Protein AF-A0A971Z7C1-F1 (afdb_monomer)

Radius of gyration: 23.34 Å; Cα contacts (8 Å, |Δi|>4): 192; chains: 1; bounding box: 47×26×72 Å

Sequence (162 aa):
MKDTKIVFVGIAVLVLFPLLSHGVRSVIKLRKDKKAKNIYYSLAVSLIACIAVIALIIGTYRFTISYQAPLVVEQYLRDEGFAYLEDKGIDYQKYSAFLSENIYENDDGTVTMYIQLQSGDENIYMVINMKKQGKGWQVIEHEIITGDYEEYPELKKRFYPI

Structure (mmCIF, N/CA/C/O backbone):
data_AF-A0A971Z7C1-F1
#
_entry.id   AF-A0A971Z7C1-F1
#
loop_
_atom_site.group_PDB
_atom_site.id
_atom_site.type_symbol
_atom_site.label_atom_id
_atom_site.label_alt_id
_atom_site.label_comp_id
_atom_site.label_asym_id
_atom_site.label_entity_id
_atom_site.label_seq_id
_atom_site.pdbx_PDB_ins_code
_atom_site.Cartn_x
_atom_site.Cartn_y
_atom_site.Cartn_z
_atom_site.occupancy
_atom_site.B_iso_or_equiv
_atom_site.auth_seq_id
_atom_site.auth_comp_id
_atom_site.auth_asym_id
_atom_site.auth_atom_id
_atom_site.pdbx_PDB_model_num
ATOM 1 N N . MET A 1 1 ? 1.630 6.032 1.051 1.00 79.75 1 MET A N 1
ATOM 2 C CA . MET A 1 1 ? 1.032 5.255 2.169 1.00 79.75 1 MET A CA 1
ATOM 3 C C . MET A 1 1 ? 1.040 6.044 3.465 1.00 79.75 1 MET A C 1
ATOM 5 O O . MET A 1 1 ? 0.167 5.804 4.301 1.00 79.75 1 MET A O 1
ATOM 9 N N . LYS A 1 2 ? 2.012 6.946 3.695 1.00 78.44 2 LYS A N 1
ATOM 10 C CA . LYS A 1 2 ? 1.979 7.847 4.865 1.00 78.44 2 LYS A CA 1
ATOM 11 C C . LYS A 1 2 ? 0.651 8.610 4.923 1.00 78.44 2 LYS A C 1
ATOM 13 O O . LYS A 1 2 ? -0.005 8.585 5.961 1.00 78.44 2 LYS A O 1
ATOM 18 N N . ASP A 1 3 ? 0.202 9.134 3.789 1.00 83.06 3 ASP A N 1
ATOM 19 C CA . ASP A 1 3 ? -1.058 9.875 3.673 1.00 83.06 3 ASP A CA 1
ATOM 20 C C . ASP A 1 3 ? -2.277 9.015 4.010 1.00 83.06 3 ASP A C 1
ATOM 22 O O . ASP A 1 3 ? -3.085 9.387 4.859 1.00 83.06 3 ASP A O 1
ATOM 26 N N . THR A 1 4 ? -2.370 7.804 3.450 1.00 83.94 4 THR A N 1
ATOM 27 C CA . THR A 1 4 ? -3.439 6.849 3.781 1.00 83.94 4 THR A CA 1
ATOM 28 C C . THR A 1 4 ? -3.476 6.549 5.280 1.00 83.94 4 THR A C 1
ATOM 30 O O . THR A 1 4 ? -4.547 6.547 5.885 1.00 83.94 4 THR A O 1
ATOM 33 N N . LYS A 1 5 ? -2.315 6.347 5.919 1.00 85.81 5 LYS A N 1
ATOM 34 C CA . LYS A 1 5 ? -2.239 6.131 7.373 1.00 85.81 5 LYS A CA 1
ATOM 35 C C . LYS A 1 5 ? -2.743 7.348 8.148 1.00 85.81 5 LYS A C 1
ATOM 37 O O . LYS A 1 5 ? -3.516 7.172 9.085 1.00 85.81 5 LYS A O 1
ATOM 42 N N . ILE A 1 6 ? -2.355 8.560 7.752 1.00 89.69 6 ILE A N 1
ATOM 43 C CA . ILE A 1 6 ? -2.802 9.809 8.391 1.00 89.69 6 ILE A CA 1
ATOM 44 C C . ILE A 1 6 ? -4.325 9.947 8.297 1.00 89.69 6 ILE A C 1
ATOM 46 O O . ILE A 1 6 ? -4.978 10.201 9.310 1.00 89.69 6 ILE A O 1
ATOM 50 N N . VAL A 1 7 ? -4.903 9.709 7.116 1.00 88.81 7 VAL A N 1
ATOM 51 C CA . VAL A 1 7 ? -6.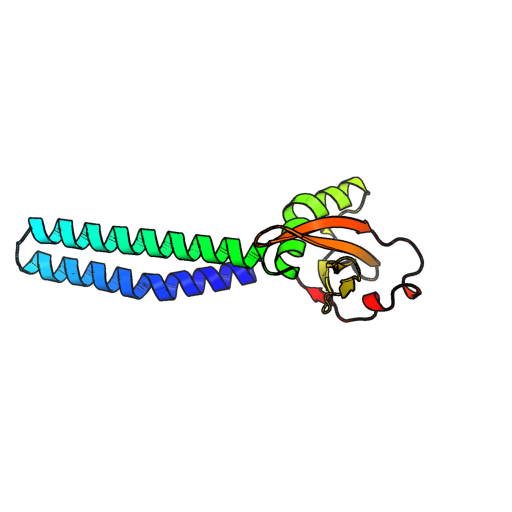356 9.775 6.900 1.00 88.81 7 VAL A CA 1
ATOM 52 C C . VAL A 1 7 ? -7.090 8.774 7.795 1.00 88.81 7 VAL A C 1
ATOM 54 O O . VAL A 1 7 ? -8.032 9.147 8.495 1.00 88.81 7 VAL A O 1
ATOM 57 N N . PHE A 1 8 ? -6.639 7.518 7.844 1.00 90.06 8 PHE A N 1
ATOM 58 C CA . PHE A 1 8 ? -7.279 6.494 8.676 1.00 90.06 8 PHE A CA 1
ATOM 59 C C . PHE A 1 8 ? -7.121 6.749 10.178 1.00 90.06 8 PHE A C 1
ATOM 61 O O . PHE A 1 8 ? -8.059 6.494 10.933 1.00 90.06 8 PHE A O 1
ATOM 68 N N . VAL A 1 9 ? -5.986 7.298 10.622 1.00 92.06 9 VAL A N 1
ATOM 69 C CA . VAL A 1 9 ? -5.812 7.750 12.012 1.00 92.06 9 VAL A CA 1
ATOM 70 C C . VAL A 1 9 ? -6.789 8.882 12.331 1.00 92.06 9 VAL A C 1
ATOM 72 O O . VAL A 1 9 ? -7.440 8.840 13.373 1.00 92.06 9 VAL A O 1
ATOM 75 N N . GLY A 1 10 ? -6.963 9.849 11.426 1.00 91.75 10 GLY A N 1
ATOM 76 C CA . GLY A 1 10 ? -7.945 10.926 11.578 1.00 91.75 10 GLY A CA 1
ATOM 77 C C . GLY A 1 10 ? -9.376 10.403 11.722 1.00 91.75 10 GLY A C 1
ATOM 78 O O . GLY A 1 10 ? -10.079 10.772 12.664 1.00 91.75 10 GLY A O 1
ATOM 79 N N . ILE A 1 11 ? -9.787 9.478 10.847 1.00 91.31 11 ILE A N 1
ATOM 80 C CA . ILE A 1 11 ? -11.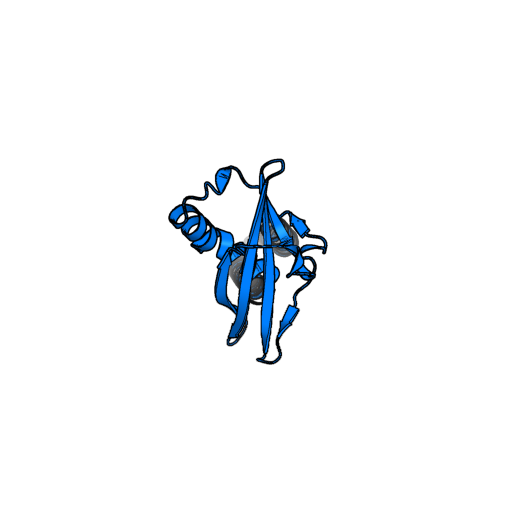097 8.811 10.926 1.00 91.31 11 ILE A CA 1
ATOM 81 C C . ILE A 1 11 ? -11.238 8.064 12.257 1.00 91.31 11 ILE A C 1
ATOM 83 O O . ILE A 1 11 ? -12.256 8.203 12.936 1.00 91.31 11 ILE A O 1
ATOM 87 N N . ALA A 1 12 ? -10.216 7.310 12.669 1.00 91.56 12 ALA A N 1
ATOM 88 C CA . ALA A 1 12 ? -10.248 6.565 13.921 1.00 91.56 12 ALA A CA 1
ATOM 89 C C . ALA A 1 12 ? -10.443 7.483 15.131 1.00 91.56 12 ALA A C 1
ATOM 91 O O . ALA A 1 12 ? -11.274 7.190 15.988 1.00 91.56 12 ALA A O 1
ATOM 92 N N . VAL A 1 13 ? -9.736 8.615 15.180 1.00 93.00 13 VAL A N 1
ATOM 93 C CA . VAL A 1 13 ? -9.890 9.609 16.249 1.00 93.00 13 VAL A CA 1
ATOM 94 C C . VAL A 1 13 ? -11.301 10.194 16.249 1.00 93.00 13 VAL A C 1
ATOM 96 O O . VAL A 1 13 ? -11.942 10.209 17.298 1.00 93.00 13 VAL A O 1
ATOM 99 N N . LEU A 1 14 ? -11.818 10.619 15.092 1.00 94.00 14 LEU A N 1
ATOM 100 C CA . LEU A 1 14 ? -13.155 11.217 14.987 1.00 94.00 14 LEU A CA 1
ATOM 101 C C . LEU A 1 14 ? -14.272 10.252 15.402 1.00 94.00 14 LEU A C 1
ATOM 103 O O . LEU A 1 14 ? -15.251 10.682 16.010 1.00 94.00 14 LEU A O 1
ATOM 107 N N . VAL A 1 15 ? -14.122 8.957 15.116 1.00 91.56 15 VAL A N 1
ATOM 108 C CA . VAL A 1 15 ? -15.121 7.937 15.465 1.00 91.56 15 VAL A CA 1
ATOM 109 C C . VAL A 1 15 ? -14.980 7.474 16.920 1.00 91.56 15 VAL A C 1
ATOM 111 O O . VAL A 1 15 ? -15.984 7.316 17.615 1.00 91.56 15 VAL A O 1
ATOM 114 N N . LEU A 1 16 ? -13.756 7.275 17.423 1.00 90.62 16 LEU A N 1
ATOM 115 C CA . LEU A 1 16 ? -13.528 6.776 18.785 1.00 90.62 16 LEU A CA 1
ATOM 116 C C . LEU A 1 16 ? -13.710 7.855 19.855 1.00 90.62 16 LEU A C 1
ATOM 118 O O . LEU A 1 16 ? -14.177 7.549 20.951 1.00 90.62 16 LEU A O 1
ATOM 122 N N . PHE A 1 17 ? -13.390 9.116 19.563 1.00 92.19 17 PHE A N 1
ATOM 123 C CA . PHE A 1 17 ? -13.506 10.211 20.528 1.00 92.19 17 PHE A CA 1
ATOM 124 C C . PHE A 1 17 ? -14.910 10.358 21.154 1.00 92.19 17 PHE A C 1
ATOM 126 O O . PHE A 1 17 ? -14.999 10.388 22.387 1.00 92.19 17 PHE A O 1
ATOM 133 N N . PRO A 1 18 ? -16.023 10.406 20.390 1.00 90.12 18 PRO A N 1
ATOM 134 C CA . PRO A 1 18 ? -17.358 10.498 20.978 1.00 90.12 18 PRO A CA 1
ATOM 135 C C . PRO A 1 18 ? -17.723 9.259 21.807 1.00 90.12 18 PRO A C 1
ATOM 137 O O . PRO A 1 18 ? -18.362 9.401 22.849 1.00 90.12 18 PRO A O 1
ATOM 140 N N . LEU A 1 19 ? -17.274 8.064 21.406 1.00 88.06 19 LEU A N 1
ATOM 141 C CA . LEU A 1 19 ? -17.506 6.818 22.145 1.00 88.06 19 LEU A CA 1
ATOM 142 C C . LEU A 1 19 ? -16.775 6.812 23.489 1.00 88.06 19 LEU A C 1
ATOM 144 O O . LEU A 1 19 ? -17.377 6.514 24.521 1.00 88.06 19 LEU A O 1
ATOM 148 N N . LEU A 1 20 ? -15.504 7.215 23.494 1.00 87.88 20 LEU A N 1
ATOM 149 C CA . LEU A 1 20 ? -14.708 7.346 24.712 1.00 87.88 20 LEU A CA 1
ATOM 150 C C . LEU A 1 20 ? -15.290 8.420 25.636 1.00 87.88 20 LEU A C 1
ATOM 152 O O . LEU A 1 20 ? -15.469 8.177 26.828 1.00 87.88 20 LEU A O 1
ATOM 156 N N . SER A 1 21 ? -15.666 9.580 25.089 1.00 89.25 21 SER A N 1
ATOM 157 C CA . SER A 1 21 ? -16.317 10.658 25.844 1.00 89.25 21 SER A CA 1
ATOM 158 C C . SER A 1 21 ? -17.636 10.194 26.473 1.00 89.25 21 SER A C 1
ATOM 160 O O . SER A 1 21 ? -17.902 10.466 27.648 1.00 89.25 21 SER A O 1
ATOM 162 N N . HIS A 1 22 ? -18.442 9.428 25.732 1.00 86.94 22 HIS A N 1
ATOM 163 C CA . HIS A 1 22 ? -19.681 8.849 26.243 1.00 86.94 22 HIS A CA 1
ATOM 164 C C . HIS A 1 22 ? -19.427 7.807 27.341 1.00 86.94 22 HIS A C 1
ATOM 166 O O . HIS A 1 22 ? -20.097 7.835 28.378 1.00 86.94 22 HIS A O 1
ATOM 172 N N . GLY A 1 23 ? -18.431 6.935 27.160 1.00 84.25 23 GLY A N 1
ATOM 173 C CA . GLY A 1 23 ? -18.010 5.958 28.164 1.00 84.25 23 GLY A CA 1
ATOM 174 C C . GLY A 1 23 ? -17.570 6.631 29.466 1.00 84.25 23 GLY A C 1
ATOM 175 O O . GLY A 1 23 ? -18.098 6.324 30.535 1.00 84.25 23 GLY A O 1
ATOM 176 N N . VAL A 1 24 ? -16.689 7.632 29.377 1.00 85.69 24 VAL A N 1
ATOM 177 C CA . VAL A 1 24 ? -16.200 8.400 30.534 1.00 85.69 24 VAL A CA 1
ATOM 178 C C . VAL A 1 24 ? -17.347 9.116 31.251 1.00 85.69 24 VAL A C 1
ATOM 180 O O . VAL A 1 24 ? -17.477 9.007 32.472 1.00 85.69 24 VAL A O 1
ATOM 183 N N . ARG A 1 25 ? -18.228 9.809 30.516 1.00 84.75 25 ARG A N 1
ATOM 184 C CA . ARG A 1 25 ? -19.393 10.493 31.107 1.00 84.75 25 ARG A CA 1
ATOM 185 C C . ARG A 1 25 ? -20.338 9.522 31.812 1.00 84.75 25 ARG A C 1
ATOM 187 O O . ARG A 1 25 ? -20.821 9.834 32.902 1.00 84.75 25 ARG A O 1
ATOM 194 N N . SER A 1 26 ? -20.574 8.350 31.227 1.00 81.06 26 SER A N 1
ATOM 195 C CA . SER A 1 26 ? -21.437 7.317 31.813 1.00 81.06 26 SER A CA 1
ATOM 196 C C . SER A 1 26 ? -20.870 6.794 33.130 1.00 81.06 26 SER A C 1
ATOM 198 O O . SER A 1 26 ? -21.593 6.700 34.124 1.00 81.06 26 SER A O 1
ATOM 200 N N . VAL A 1 27 ? -19.556 6.568 33.188 1.00 81.56 27 VAL A N 1
ATOM 201 C CA . VAL A 1 27 ? -18.860 6.166 34.417 1.00 81.56 27 VAL A CA 1
ATOM 202 C C . VAL A 1 27 ? -18.936 7.252 35.488 1.00 81.56 27 VAL A C 1
ATOM 204 O O . VAL A 1 27 ? -19.250 6.948 36.638 1.00 81.56 27 VAL A O 1
ATOM 207 N N . ILE A 1 28 ? -18.708 8.521 35.130 1.00 82.38 28 ILE A N 1
ATOM 208 C CA . ILE A 1 28 ? -18.803 9.646 36.077 1.00 82.38 28 ILE A CA 1
ATOM 209 C C . ILE A 1 28 ? -20.214 9.740 36.673 1.00 82.38 28 ILE A C 1
ATOM 211 O O . ILE A 1 28 ? -20.351 9.940 37.881 1.00 82.38 28 ILE A O 1
ATOM 215 N N . LYS A 1 29 ? -21.263 9.570 35.857 1.00 81.31 29 LYS A N 1
ATOM 216 C CA . LYS A 1 29 ? -22.660 9.615 36.316 1.00 81.31 29 LYS A CA 1
ATOM 217 C C . LYS A 1 29 ? -22.983 8.448 37.254 1.00 81.31 29 LYS A C 1
ATOM 219 O O . LYS A 1 29 ? -23.464 8.668 38.359 1.00 81.31 29 LYS A O 1
ATOM 224 N N . LEU A 1 30 ? -22.625 7.223 36.872 1.00 77.00 30 LEU A N 1
ATOM 225 C CA . LEU A 1 30 ? -22.900 6.020 37.666 1.00 77.00 30 LEU A CA 1
ATOM 226 C C . LEU A 1 30 ? -22.083 5.951 38.966 1.00 77.00 30 LEU A C 1
ATOM 228 O O . LEU A 1 30 ? -22.547 5.382 39.956 1.00 77.00 30 LEU A O 1
ATOM 232 N N . ARG A 1 31 ? -20.891 6.564 38.996 1.00 73.50 31 ARG A N 1
ATOM 233 C CA . ARG A 1 31 ? -20.089 6.716 40.219 1.00 73.50 31 ARG A CA 1
ATOM 234 C C . ARG A 1 31 ? -20.789 7.596 41.255 1.00 73.50 31 ARG A C 1
ATOM 236 O O . ARG A 1 31 ? -20.710 7.285 42.442 1.00 73.50 31 ARG A O 1
ATOM 243 N N . LYS A 1 32 ? -21.496 8.651 40.826 1.00 79.31 32 LYS A N 1
ATOM 244 C CA . LYS A 1 32 ? -22.305 9.498 41.724 1.00 79.31 32 LYS A CA 1
ATOM 245 C C . LYS A 1 32 ? -23.466 8.717 42.348 1.00 79.31 32 LYS A C 1
ATOM 247 O O . LYS A 1 32 ? -23.758 8.911 43.522 1.00 79.31 32 LYS A O 1
ATOM 252 N N . ASP A 1 33 ? -24.028 7.763 41.610 1.00 77.56 33 ASP A N 1
ATOM 253 C CA . ASP A 1 33 ? -25.181 6.966 42.044 1.00 77.56 33 ASP A CA 1
ATOM 254 C C . ASP A 1 33 ? -24.811 5.738 42.913 1.00 77.56 33 ASP A C 1
ATOM 256 O O . ASP A 1 33 ? -25.693 4.965 43.284 1.00 77.56 33 ASP A O 1
ATOM 260 N N . LYS A 1 34 ? -23.520 5.519 43.238 1.00 72.25 34 LYS A N 1
ATOM 261 C CA . LYS A 1 34 ? -22.976 4.401 44.058 1.00 72.25 34 LYS A CA 1
ATOM 262 C C . LYS A 1 34 ? -23.374 2.974 43.620 1.00 72.25 34 LYS A C 1
ATOM 264 O O . LYS A 1 34 ? -23.128 2.007 44.342 1.00 72.25 34 LYS A O 1
ATOM 269 N N . LYS A 1 35 ? -23.925 2.786 42.417 1.00 71.00 35 LYS A N 1
ATOM 270 C CA . LYS A 1 35 ? -24.320 1.468 41.884 1.00 71.00 35 LYS A CA 1
ATOM 271 C C . LYS A 1 35 ? -23.139 0.765 41.210 1.00 71.00 35 LYS A C 1
ATOM 273 O O . LYS A 1 35 ? -23.044 0.731 39.986 1.00 71.00 35 LYS A O 1
ATOM 278 N N . ALA A 1 36 ? -22.256 0.165 42.012 1.00 66.69 36 ALA A N 1
ATOM 279 C CA . ALA A 1 36 ? -21.020 -0.477 41.546 1.00 66.69 36 ALA A CA 1
ATOM 280 C C . ALA A 1 36 ? -21.229 -1.508 40.417 1.00 66.69 36 ALA A C 1
ATOM 282 O O . ALA A 1 36 ? -20.478 -1.503 39.444 1.00 66.69 36 ALA A O 1
ATOM 283 N N . LYS A 1 37 ? -22.282 -2.340 40.485 1.00 73.69 37 LYS A N 1
ATOM 284 C CA . LYS A 1 37 ? -22.588 -3.323 39.427 1.00 73.69 37 LYS A CA 1
ATOM 285 C C . LYS A 1 37 ? -22.870 -2.665 38.069 1.00 73.69 37 LYS A C 1
ATOM 287 O O . LYS A 1 37 ? -22.379 -3.149 37.056 1.00 73.69 37 LYS A O 1
ATOM 292 N N . ASN A 1 38 ? -23.579 -1.534 38.035 1.00 77.12 38 ASN A N 1
ATOM 293 C CA . ASN A 1 38 ? -23.897 -0.842 36.780 1.00 77.12 38 ASN A CA 1
ATOM 294 C C . ASN A 1 38 ? -22.668 -0.173 36.146 1.00 77.12 38 ASN A C 1
ATOM 296 O O . ASN A 1 38 ? -22.618 -0.033 34.926 1.00 77.12 38 ASN A O 1
ATOM 300 N N . ILE A 1 39 ? -21.670 0.206 36.952 1.00 78.25 39 ILE A N 1
ATOM 301 C CA . ILE A 1 39 ? -20.414 0.787 36.455 1.00 78.25 39 ILE A CA 1
ATOM 302 C C . ILE A 1 39 ? -19.639 -0.247 35.629 1.00 78.25 39 ILE A C 1
ATOM 304 O O . ILE A 1 39 ? -19.208 0.069 34.521 1.00 78.25 39 ILE A O 1
ATOM 308 N N . TYR A 1 40 ? -19.516 -1.484 36.124 1.00 80.69 40 TYR A N 1
ATOM 309 C CA . TYR A 1 40 ? -18.826 -2.561 35.403 1.00 80.69 40 TYR A CA 1
ATOM 310 C C . TYR A 1 40 ? -19.50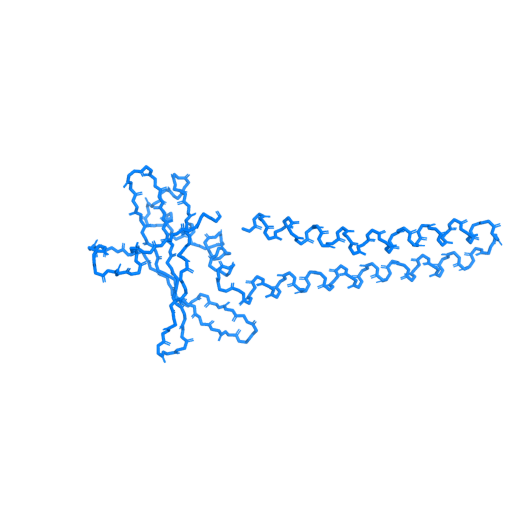9 -2.903 34.076 1.00 80.69 40 TYR A C 1
ATOM 312 O O . TYR A 1 40 ? -18.827 -3.005 33.060 1.00 80.69 40 TYR A O 1
ATOM 320 N N . TYR A 1 41 ? -20.843 -3.002 34.054 1.00 84.44 41 TYR A N 1
ATOM 321 C CA . TYR A 1 41 ? -21.587 -3.232 32.810 1.00 84.44 41 TYR A CA 1
ATOM 322 C C . TYR A 1 41 ? -21.401 -2.090 31.804 1.00 84.44 41 TYR A C 1
ATOM 324 O O . TYR A 1 41 ? -21.115 -2.345 30.638 1.00 84.44 41 TYR A O 1
ATOM 332 N N . SER A 1 42 ? -21.502 -0.832 32.245 1.00 81.62 42 SER A N 1
ATOM 333 C CA . SER A 1 42 ? -21.305 0.324 31.362 1.00 81.62 42 SER A CA 1
ATOM 334 C C . SER A 1 42 ? -19.890 0.381 30.780 1.00 81.62 42 SER A C 1
ATOM 336 O O . SER A 1 42 ? -19.736 0.700 29.601 1.00 81.62 42 SER A O 1
ATOM 338 N N . LEU A 1 43 ? -18.866 0.069 31.581 1.00 83.81 43 LEU A N 1
ATOM 339 C CA . LEU A 1 43 ? -17.481 -0.003 31.115 1.00 83.81 43 LEU A CA 1
ATOM 340 C C . LEU A 1 43 ? -17.293 -1.134 30.105 1.00 83.81 43 LEU A C 1
ATOM 342 O O . LEU A 1 43 ? -16.771 -0.888 29.020 1.00 83.81 43 LEU A O 1
ATOM 346 N N . ALA A 1 44 ? -17.768 -2.340 30.426 1.00 87.50 44 ALA A N 1
ATOM 347 C CA . ALA A 1 44 ? -17.663 -3.498 29.544 1.00 87.50 44 ALA A CA 1
ATOM 348 C C . ALA A 1 44 ? -18.323 -3.240 28.181 1.00 87.50 44 ALA A C 1
ATOM 350 O O . ALA A 1 44 ? -17.700 -3.476 27.150 1.00 87.50 44 ALA A O 1
ATOM 351 N N . VAL A 1 45 ? -19.536 -2.674 28.162 1.00 88.81 45 VAL A N 1
ATOM 352 C CA . VAL A 1 45 ? -20.235 -2.321 26.913 1.00 88.81 45 VAL A CA 1
ATOM 353 C C . VAL A 1 45 ? -19.445 -1.285 26.112 1.00 88.81 45 VAL A C 1
ATOM 355 O O . VAL A 1 45 ? -19.255 -1.463 24.910 1.00 88.81 45 VAL A O 1
ATOM 358 N N . SER A 1 46 ? -18.931 -0.233 26.761 1.00 87.31 46 SER A N 1
ATOM 359 C CA . SER A 1 46 ? -18.128 0.787 26.071 1.00 87.31 46 SER A CA 1
ATOM 360 C C . SER A 1 46 ? -16.831 0.223 25.479 1.00 87.31 46 SER A C 1
ATOM 362 O O . SER A 1 46 ? -16.453 0.584 24.364 1.00 87.31 46 SER A O 1
ATOM 364 N N . LEU A 1 47 ? -16.180 -0.705 26.187 1.00 89.69 47 LEU A N 1
ATOM 365 C CA . LEU A 1 47 ? -14.954 -1.353 25.739 1.00 89.69 47 LEU A CA 1
ATOM 366 C C . LEU A 1 47 ? -15.217 -2.265 24.538 1.00 89.69 47 LEU A C 1
ATOM 368 O O . LEU A 1 47 ? -14.506 -2.173 23.542 1.00 89.69 47 LEU A O 1
ATOM 372 N N . ILE A 1 48 ? -16.263 -3.093 24.603 1.00 93.81 48 ILE A N 1
ATOM 373 C CA . ILE A 1 48 ? -16.680 -3.955 23.489 1.00 93.81 48 ILE A CA 1
ATOM 374 C C . ILE A 1 48 ? -17.005 -3.106 22.256 1.00 93.81 48 ILE A C 1
ATOM 376 O O . ILE A 1 48 ? -16.546 -3.424 21.161 1.00 93.81 48 ILE A O 1
ATOM 380 N N . ALA A 1 49 ? -17.733 -1.998 22.429 1.00 90.50 49 ALA A N 1
ATOM 381 C CA . ALA A 1 49 ? -18.035 -1.078 21.336 1.00 90.50 49 ALA A CA 1
ATOM 382 C C . ALA A 1 49 ? -16.759 -0.488 20.710 1.00 90.50 49 ALA A C 1
ATOM 384 O O . ALA A 1 49 ? -16.633 -0.467 19.487 1.00 90.50 49 ALA A O 1
ATOM 385 N N . CYS A 1 50 ? -15.782 -0.073 21.525 1.00 90.81 50 CYS A N 1
ATOM 386 C CA . CYS A 1 50 ? -14.496 0.416 21.021 1.00 90.81 50 CYS A CA 1
ATOM 387 C C . CYS A 1 50 ? -13.734 -0.669 20.247 1.00 90.81 50 CYS A C 1
ATOM 389 O O . CYS A 1 50 ? -13.243 -0.398 19.154 1.00 90.81 50 CYS A O 1
ATOM 391 N N . ILE A 1 51 ? -13.670 -1.897 20.772 1.00 94.12 51 ILE A N 1
ATOM 392 C CA . ILE A 1 51 ? -13.011 -3.029 20.101 1.00 94.12 51 ILE A CA 1
ATOM 393 C C . ILE A 1 51 ? -13.676 -3.315 18.750 1.00 94.12 51 ILE A C 1
ATOM 395 O O . ILE A 1 51 ? -12.977 -3.466 17.749 1.00 94.12 51 ILE A O 1
ATOM 399 N N . ALA A 1 52 ? -15.010 -3.341 18.697 1.00 94.69 52 ALA A N 1
ATOM 400 C CA . ALA A 1 52 ? -15.752 -3.575 17.462 1.00 94.69 52 ALA A CA 1
ATOM 401 C C . ALA A 1 52 ? -15.469 -2.492 16.407 1.00 94.69 52 ALA A C 1
ATOM 403 O O . ALA A 1 52 ? -15.231 -2.807 15.242 1.00 94.69 52 ALA A O 1
ATOM 404 N N . VAL A 1 53 ? -15.430 -1.222 16.818 1.00 93.44 53 VAL A N 1
ATOM 405 C CA . VAL A 1 53 ? -15.106 -0.097 15.930 1.00 93.44 53 VAL A CA 1
ATOM 406 C C . VAL A 1 53 ? -13.663 -0.169 15.435 1.00 93.44 53 VAL A C 1
ATOM 408 O O . VAL A 1 53 ? -13.423 0.012 14.245 1.00 93.44 53 VAL A O 1
ATOM 411 N N . ILE A 1 54 ? -12.702 -0.484 16.307 1.00 92.75 54 ILE A N 1
ATOM 412 C CA . ILE A 1 54 ? -11.296 -0.660 15.917 1.00 92.75 54 ILE A CA 1
ATOM 413 C C . ILE A 1 54 ? -11.163 -1.797 14.899 1.00 92.75 54 ILE A C 1
ATOM 415 O O . ILE A 1 54 ? -10.514 -1.622 13.870 1.00 92.75 54 ILE A O 1
ATOM 419 N N . ALA A 1 55 ? -11.806 -2.941 15.147 1.00 95.00 55 ALA A N 1
ATOM 420 C CA . ALA A 1 55 ? -11.796 -4.070 14.221 1.00 95.00 55 ALA A CA 1
ATOM 421 C C . ALA A 1 55 ? -12.385 -3.689 12.853 1.00 95.00 55 ALA A C 1
ATOM 423 O O . ALA A 1 55 ? -11.817 -4.047 11.820 1.00 95.00 55 ALA A O 1
ATOM 424 N N . LEU A 1 56 ? -13.473 -2.912 12.839 1.00 94.75 56 LEU A N 1
ATOM 425 C CA . LEU A 1 56 ? -14.080 -2.398 11.613 1.00 94.75 56 LEU A CA 1
ATOM 426 C C . LEU A 1 56 ? -13.123 -1.470 10.856 1.00 94.75 56 LEU A C 1
ATOM 428 O O . LEU A 1 56 ? -12.939 -1.659 9.658 1.00 94.75 56 LEU A O 1
ATOM 432 N N . ILE A 1 57 ? -12.474 -0.521 11.540 1.00 93.38 57 ILE A N 1
ATOM 433 C CA . ILE A 1 57 ? -11.508 0.409 10.929 1.00 93.38 57 ILE A CA 1
ATOM 434 C C . ILE A 1 57 ? -10.308 -0.344 10.343 1.00 93.38 57 ILE A C 1
ATOM 436 O O . ILE A 1 57 ? -9.867 -0.047 9.236 1.00 93.38 57 ILE A O 1
ATOM 440 N N . ILE A 1 58 ? -9.780 -1.342 11.056 1.00 92.88 58 ILE A N 1
ATOM 441 C CA . ILE A 1 58 ? -8.681 -2.177 10.549 1.00 92.88 58 ILE A CA 1
ATOM 442 C C . ILE A 1 58 ? -9.140 -2.973 9.321 1.00 92.88 58 ILE A C 1
ATOM 444 O O . ILE A 1 58 ? -8.397 -3.087 8.344 1.00 92.88 58 ILE A O 1
ATOM 448 N N . GLY A 1 59 ? -10.359 -3.514 9.356 1.00 92.50 59 GLY A N 1
ATOM 449 C CA . GLY A 1 59 ? -10.951 -4.243 8.239 1.00 92.50 59 GLY A CA 1
ATOM 450 C C . GLY A 1 59 ? -11.096 -3.374 6.991 1.00 92.50 59 GLY A C 1
ATOM 451 O O . GLY A 1 59 ? -10.662 -3.779 5.913 1.00 92.50 59 GLY A O 1
ATOM 452 N N . THR A 1 60 ? -11.640 -2.164 7.136 1.00 91.38 60 THR A N 1
ATOM 453 C CA . THR A 1 60 ? -11.783 -1.221 6.019 1.00 91.38 60 THR A CA 1
ATOM 454 C C . THR A 1 60 ? -10.431 -0.733 5.516 1.00 91.38 60 THR A C 1
ATOM 456 O O . THR A 1 60 ? -10.241 -0.677 4.310 1.00 91.38 60 THR A O 1
ATOM 459 N N . TYR A 1 61 ? -9.459 -0.478 6.396 1.00 90.88 61 TYR A N 1
ATOM 460 C CA . TYR A 1 61 ? -8.093 -0.117 6.004 1.00 90.88 61 TYR A CA 1
ATOM 461 C C . TYR A 1 61 ? -7.442 -1.183 5.116 1.00 90.88 61 TYR A C 1
ATOM 463 O O . TYR A 1 61 ? -6.958 -0.877 4.025 1.00 90.88 61 TYR A O 1
ATOM 471 N N . ARG A 1 62 ? -7.477 -2.451 5.551 1.00 89.88 62 ARG A N 1
ATOM 472 C CA . ARG A 1 62 ? -6.927 -3.573 4.771 1.00 89.88 62 ARG A CA 1
ATOM 473 C C . ARG A 1 62 ? -7.649 -3.745 3.440 1.00 89.88 62 ARG A C 1
ATOM 475 O O . ARG A 1 62 ? -7.006 -3.996 2.422 1.00 89.88 62 ARG A O 1
ATOM 482 N N . PHE A 1 63 ? -8.972 -3.597 3.452 1.00 90.44 63 PHE A N 1
ATOM 483 C CA . PHE A 1 63 ? -9.776 -3.660 2.241 1.00 90.44 63 PHE A CA 1
ATOM 484 C C . PHE A 1 63 ? -9.398 -2.548 1.257 1.00 90.44 63 PHE A C 1
ATOM 486 O O . PHE A 1 63 ? -9.129 -2.845 0.100 1.00 90.44 63 PHE A O 1
ATOM 493 N N . THR A 1 64 ? -9.304 -1.296 1.711 1.00 89.94 64 THR A N 1
ATOM 494 C CA . THR A 1 64 ? -8.962 -0.151 0.857 1.00 89.94 64 THR A CA 1
ATOM 495 C C . THR A 1 64 ? -7.601 -0.322 0.196 1.00 89.94 64 THR A C 1
ATOM 497 O O . THR A 1 64 ? -7.499 -0.117 -1.011 1.00 89.94 64 THR A O 1
ATOM 500 N N . ILE A 1 65 ? -6.584 -0.751 0.951 1.00 89.75 65 ILE A N 1
ATOM 501 C CA . ILE A 1 65 ? -5.244 -0.990 0.397 1.00 89.75 65 ILE A CA 1
ATOM 502 C C . ILE A 1 65 ? -5.280 -2.068 -0.678 1.00 89.75 65 ILE A C 1
ATOM 504 O O . ILE A 1 65 ? -4.716 -1.877 -1.743 1.00 89.75 65 ILE A O 1
ATOM 508 N N . SER A 1 66 ? -5.992 -3.167 -0.428 1.00 90.12 66 SER A N 1
ATOM 509 C CA . SER A 1 66 ? -6.053 -4.281 -1.379 1.00 90.12 66 SER A CA 1
ATOM 510 C C . SER A 1 66 ? -6.919 -3.966 -2.606 1.00 90.12 66 SER A C 1
ATOM 512 O O . SER A 1 66 ? -6.767 -4.597 -3.646 1.00 90.12 66 SER A O 1
ATOM 514 N N . TYR A 1 67 ? -7.874 -3.040 -2.492 1.00 91.12 67 TYR A N 1
ATOM 515 C CA . TYR A 1 67 ? -8.862 -2.761 -3.538 1.00 91.12 67 TYR A CA 1
ATOM 516 C C . TYR A 1 67 ? -8.423 -1.671 -4.523 1.00 91.12 67 TYR A C 1
ATOM 518 O O . TYR A 1 67 ? -8.861 -1.671 -5.673 1.00 91.12 67 TYR A O 1
ATOM 526 N N . GLN A 1 68 ? -7.578 -0.734 -4.094 1.00 91.81 68 GLN A N 1
ATOM 527 C CA . GLN A 1 68 ? -7.094 0.350 -4.947 1.00 91.81 68 GLN A CA 1
ATOM 528 C C . GLN A 1 68 ? -5.766 -0.047 -5.594 1.00 91.81 68 GLN A C 1
ATOM 530 O O . GLN A 1 68 ? -4.764 -0.169 -4.897 1.00 91.81 68 GLN A O 1
ATOM 535 N N . ALA A 1 69 ? -5.751 -0.202 -6.922 1.00 92.50 69 ALA A N 1
ATOM 536 C CA . ALA A 1 69 ? -4.548 -0.574 -7.672 1.00 92.50 69 ALA A CA 1
ATOM 537 C C . ALA A 1 69 ? -3.319 0.310 -7.344 1.00 92.50 69 ALA A C 1
ATOM 539 O O . ALA A 1 69 ? -2.268 -0.259 -7.058 1.00 92.50 69 ALA A O 1
ATOM 540 N N . PRO A 1 70 ? -3.437 1.653 -7.217 1.00 93.38 70 PRO A N 1
ATOM 541 C CA . PRO A 1 70 ? -2.305 2.493 -6.816 1.00 93.38 70 PRO A CA 1
ATOM 542 C C . PRO A 1 70 ? -1.700 2.137 -5.452 1.00 93.38 70 PRO A C 1
ATOM 544 O O . PRO A 1 70 ? -0.483 2.143 -5.285 1.00 93.38 70 PRO A O 1
ATOM 547 N N . LEU A 1 71 ? -2.541 1.797 -4.468 1.00 93.31 71 LEU A N 1
ATOM 548 C CA . LEU A 1 71 ? -2.076 1.423 -3.130 1.00 93.31 71 LEU A CA 1
ATOM 549 C C . LEU A 1 71 ? -1.440 0.034 -3.115 1.00 93.31 71 LEU A C 1
ATOM 551 O O . LEU A 1 71 ? -0.511 -0.191 -2.343 1.00 93.31 71 LEU A O 1
ATOM 555 N N . VAL A 1 72 ? -1.920 -0.878 -3.965 1.00 94.50 72 VAL A N 1
ATOM 556 C CA . VAL A 1 72 ? -1.295 -2.193 -4.152 1.00 94.50 72 VAL A CA 1
ATOM 557 C C . VAL A 1 72 ? 0.084 -2.045 -4.783 1.00 94.50 72 VAL A C 1
ATOM 559 O O . VAL A 1 72 ? 1.023 -2.672 -4.304 1.00 94.50 72 VAL A O 1
ATOM 562 N N . VAL A 1 73 ? 0.234 -1.173 -5.783 1.00 94.50 73 VAL A N 1
ATOM 563 C CA . VAL A 1 73 ? 1.537 -0.860 -6.385 1.00 94.50 73 VAL A CA 1
ATOM 564 C C . VAL A 1 73 ? 2.503 -0.276 -5.359 1.00 94.50 73 VAL A C 1
ATOM 566 O O . VAL A 1 73 ? 3.638 -0.735 -5.248 1.00 94.50 73 VAL A O 1
ATOM 569 N N . GLU A 1 74 ? 2.066 0.713 -4.582 1.00 93.25 74 GLU A N 1
ATOM 570 C CA . GLU A 1 74 ? 2.927 1.307 -3.564 1.00 93.25 74 GLU A CA 1
ATOM 571 C C . GLU 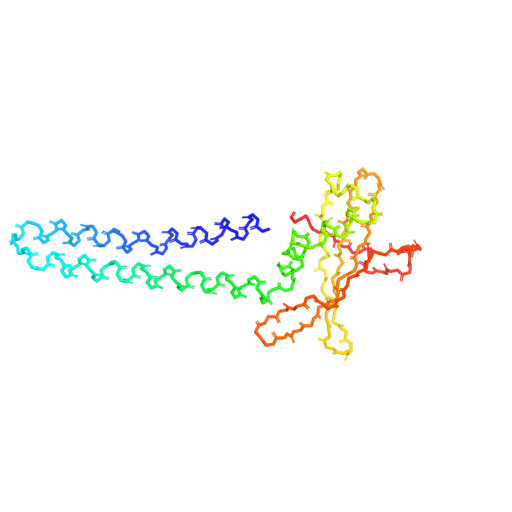A 1 74 ? 3.325 0.286 -2.486 1.00 93.25 74 GLU A C 1
ATOM 573 O O . GLU A 1 74 ? 4.479 0.239 -2.054 1.00 93.25 74 GLU A O 1
ATOM 578 N N . GLN A 1 75 ? 2.381 -0.558 -2.060 1.00 92.69 75 GLN A N 1
ATOM 579 C CA . GLN A 1 75 ? 2.679 -1.633 -1.124 1.00 92.69 75 GLN A CA 1
ATOM 580 C C . GLN A 1 75 ? 3.704 -2.608 -1.718 1.00 92.69 75 GLN A C 1
ATOM 582 O O . GLN A 1 75 ? 4.681 -2.933 -1.047 1.00 92.69 75 GLN A O 1
ATOM 587 N N . TYR A 1 76 ? 3.517 -3.026 -2.971 1.00 94.25 76 TYR A N 1
ATOM 588 C CA . TYR A 1 76 ? 4.446 -3.905 -3.672 1.00 94.25 76 TYR A CA 1
ATOM 589 C C . TYR A 1 76 ? 5.852 -3.304 -3.752 1.00 94.25 76 TYR A C 1
ATOM 591 O O . TYR A 1 76 ? 6.820 -3.978 -3.416 1.00 94.25 76 TYR A O 1
ATOM 599 N N . LEU A 1 77 ? 5.981 -2.027 -4.127 1.00 92.69 77 LEU A N 1
ATOM 600 C CA . LEU A 1 77 ? 7.271 -1.332 -4.169 1.00 92.69 77 LEU A CA 1
ATOM 601 C C . LEU A 1 77 ? 8.017 -1.426 -2.837 1.00 92.69 77 LEU A C 1
ATOM 603 O O . LEU A 1 77 ? 9.211 -1.713 -2.807 1.00 92.69 77 LEU A O 1
ATOM 607 N N . ARG A 1 78 ? 7.295 -1.205 -1.737 1.00 89.25 78 ARG A N 1
ATOM 608 C CA . ARG A 1 78 ? 7.854 -1.232 -0.387 1.00 89.25 78 ARG A CA 1
ATOM 609 C C . ARG A 1 78 ? 8.222 -2.635 0.085 1.00 89.25 78 ARG A C 1
ATOM 611 O O . ARG A 1 78 ? 9.210 -2.771 0.804 1.00 89.25 78 ARG A O 1
ATOM 618 N N . ASP A 1 79 ? 7.400 -3.623 -0.246 1.00 90.81 79 ASP A N 1
ATOM 619 C CA . ASP A 1 79 ? 7.531 -4.981 0.278 1.00 90.81 79 ASP A CA 1
ATOM 620 C C . ASP A 1 79 ? 8.510 -5.823 -0.571 1.00 90.81 79 ASP A C 1
ATOM 622 O O . ASP A 1 79 ? 9.285 -6.596 -0.010 1.00 90.81 79 ASP A O 1
ATOM 626 N N . GLU A 1 80 ? 8.526 -5.641 -1.897 1.00 92.31 80 GLU A N 1
ATOM 627 C CA . GLU A 1 80 ? 9.284 -6.472 -2.852 1.00 92.31 80 GLU A CA 1
ATOM 628 C C . GLU A 1 80 ? 10.037 -5.648 -3.914 1.00 92.31 80 GLU A C 1
ATOM 630 O O . GLU A 1 80 ? 11.195 -5.936 -4.218 1.00 92.31 80 GLU A O 1
ATOM 635 N N . GLY A 1 81 ? 9.429 -4.587 -4.455 1.00 90.12 81 GLY A N 1
ATOM 636 C CA . GLY A 1 81 ? 9.975 -3.855 -5.603 1.00 90.12 81 GLY A CA 1
ATOM 637 C C . GLY A 1 81 ? 11.337 -3.195 -5.354 1.00 90.12 81 GLY A C 1
ATOM 638 O O . GLY A 1 81 ? 12.192 -3.221 -6.234 1.00 90.12 81 GLY A O 1
ATOM 639 N N . PHE A 1 82 ? 11.595 -2.649 -4.162 1.00 91.25 82 PHE A N 1
ATOM 640 C CA . PHE A 1 82 ? 12.914 -2.088 -3.834 1.00 91.25 82 PHE A CA 1
ATOM 641 C C . PHE A 1 82 ? 14.007 -3.153 -3.719 1.00 91.25 82 PHE A C 1
ATOM 643 O O . PHE A 1 82 ? 15.128 -2.910 -4.158 1.00 91.25 82 PHE A O 1
ATOM 650 N N . ALA A 1 83 ? 13.678 -4.338 -3.199 1.00 92.69 83 ALA A N 1
ATOM 651 C CA . ALA A 1 83 ? 14.618 -5.457 -3.168 1.00 92.69 83 ALA A CA 1
ATOM 652 C C . ALA A 1 83 ? 14.931 -5.951 -4.589 1.00 92.69 83 ALA A C 1
ATOM 654 O O . ALA A 1 83 ? 16.080 -6.250 -4.901 1.00 92.69 83 ALA A O 1
ATOM 655 N N . TYR A 1 84 ? 13.926 -5.968 -5.470 1.00 92.81 84 TYR A N 1
ATOM 656 C CA . TYR A 1 84 ? 14.117 -6.269 -6.888 1.00 92.81 84 TYR A CA 1
ATOM 657 C C . TYR A 1 84 ? 15.048 -5.260 -7.583 1.00 92.81 84 TYR A C 1
ATOM 659 O O . TYR A 1 84 ? 15.937 -5.653 -8.333 1.00 92.81 84 TYR A O 1
ATOM 667 N N . LEU A 1 85 ? 14.893 -3.961 -7.310 1.00 92.00 85 LEU A N 1
ATOM 668 C CA . LEU A 1 85 ? 15.785 -2.927 -7.850 1.00 92.00 85 LEU A CA 1
ATOM 669 C C . LEU A 1 85 ? 17.227 -3.103 -7.356 1.00 92.00 85 LEU A C 1
ATOM 671 O O . LEU A 1 85 ? 18.162 -3.008 -8.151 1.00 92.00 85 LEU A O 1
ATOM 675 N N . GLU A 1 86 ? 17.403 -3.411 -6.072 1.00 93.19 86 GLU A N 1
ATOM 676 C CA . GLU A 1 86 ? 18.717 -3.655 -5.474 1.00 93.19 86 GLU A CA 1
ATOM 677 C C . GLU A 1 86 ? 19.414 -4.878 -6.097 1.00 93.19 86 GLU A C 1
ATOM 679 O O . GLU A 1 86 ? 20.596 -4.797 -6.434 1.00 93.19 86 GLU A O 1
ATOM 684 N N . ASP A 1 87 ? 18.679 -5.968 -6.357 1.00 93.62 87 ASP A N 1
ATOM 685 C CA . ASP A 1 87 ? 19.185 -7.156 -7.072 1.00 93.62 87 ASP A CA 1
ATOM 686 C C . ASP A 1 87 ? 19.662 -6.826 -8.498 1.00 93.62 87 ASP A C 1
ATOM 688 O O . ASP A 1 87 ? 20.660 -7.363 -8.983 1.00 93.62 87 ASP A O 1
ATOM 692 N N . LYS A 1 88 ? 19.007 -5.865 -9.159 1.00 91.38 88 LYS A N 1
ATOM 693 C CA . LYS A 1 88 ? 19.416 -5.340 -10.472 1.00 91.38 88 LYS A CA 1
ATOM 694 C C . LYS A 1 88 ? 20.555 -4.318 -10.404 1.00 91.38 88 LYS A C 1
ATOM 696 O O . LYS A 1 88 ? 20.937 -3.769 -11.436 1.00 91.38 88 LYS A O 1
ATOM 701 N N . GLY A 1 89 ? 21.117 -4.069 -9.221 1.00 91.75 89 GLY A N 1
ATOM 702 C CA . GLY A 1 89 ? 22.208 -3.119 -9.012 1.00 91.75 89 GLY A CA 1
ATOM 703 C C . GLY A 1 89 ? 21.766 -1.654 -8.995 1.00 91.75 89 GLY A C 1
ATOM 704 O O . GLY A 1 89 ? 22.606 -0.764 -9.128 1.00 91.75 89 GLY A O 1
ATOM 705 N N . ILE A 1 90 ? 20.466 -1.387 -8.838 1.00 90.38 90 ILE A N 1
ATOM 706 C CA . ILE A 1 90 ? 19.914 -0.035 -8.742 1.00 90.38 90 ILE A CA 1
ATOM 707 C C . ILE A 1 90 ? 19.805 0.347 -7.265 1.00 90.38 90 ILE A C 1
ATOM 709 O O . ILE A 1 90 ? 19.043 -0.237 -6.496 1.00 90.38 90 ILE A O 1
ATOM 713 N N . ASP A 1 91 ? 20.543 1.383 -6.874 1.00 91.25 91 ASP A N 1
ATOM 714 C CA . ASP A 1 91 ? 20.463 1.966 -5.535 1.00 91.25 91 ASP A CA 1
ATOM 715 C C . ASP A 1 91 ? 19.190 2.814 -5.393 1.00 91.25 91 ASP A C 1
ATOM 717 O O . ASP A 1 91 ? 19.200 4.028 -5.611 1.00 91.25 91 ASP A O 1
ATOM 721 N N . TYR A 1 92 ? 18.080 2.160 -5.042 1.00 88.44 92 TYR A N 1
ATOM 722 C CA . TYR A 1 92 ? 16.759 2.787 -4.955 1.00 88.44 92 TYR A CA 1
ATOM 723 C C . TYR A 1 92 ? 16.692 3.954 -3.955 1.00 88.44 92 TYR A C 1
ATOM 725 O O . TYR A 1 92 ? 15.809 4.798 -4.079 1.00 88.44 92 TYR A O 1
ATOM 733 N N . GLN A 1 93 ? 17.614 4.051 -2.988 1.00 90.25 93 GLN A N 1
ATOM 734 C CA . GLN A 1 93 ? 17.615 5.131 -1.991 1.00 90.25 93 GLN A CA 1
ATOM 735 C C . GLN A 1 93 ? 17.957 6.497 -2.593 1.00 90.25 93 GLN A C 1
ATOM 737 O O . GLN A 1 93 ? 17.632 7.529 -2.004 1.00 90.25 93 GLN A O 1
ATOM 742 N N . LYS A 1 94 ? 18.600 6.514 -3.766 1.00 92.50 94 LYS A N 1
ATOM 743 C CA . LYS A 1 94 ? 18.895 7.741 -4.517 1.00 92.50 94 LYS A CA 1
ATOM 744 C C . LYS A 1 94 ? 17.705 8.251 -5.322 1.00 92.50 94 LYS A C 1
ATOM 746 O O . LYS A 1 94 ? 17.724 9.398 -5.761 1.00 92.50 94 LYS A O 1
ATOM 751 N N . TYR A 1 95 ? 16.680 7.423 -5.504 1.00 92.44 95 TYR A N 1
ATOM 752 C CA . TYR A 1 95 ? 15.559 7.723 -6.377 1.00 92.44 95 TYR A CA 1
ATOM 753 C C . TYR A 1 95 ? 14.324 8.140 -5.585 1.00 92.44 95 TYR A C 1
ATOM 755 O O . TYR A 1 95 ? 13.979 7.568 -4.553 1.00 92.44 95 TYR A O 1
ATOM 763 N N . SER A 1 96 ? 13.619 9.130 -6.120 1.00 93.81 96 SER A N 1
ATOM 764 C CA . SER A 1 96 ? 12.242 9.425 -5.733 1.00 93.81 96 SER A CA 1
ATOM 765 C C . SER A 1 96 ? 11.301 8.618 -6.622 1.00 93.81 96 SER A C 1
ATOM 767 O O . SER A 1 96 ? 11.458 8.622 -7.842 1.00 93.81 96 SER A O 1
ATOM 769 N N . ALA A 1 97 ? 10.347 7.913 -6.015 1.00 94.00 97 ALA A N 1
ATOM 770 C CA . ALA A 1 97 ? 9.369 7.112 -6.738 1.00 94.00 97 ALA A CA 1
ATOM 771 C C . ALA A 1 97 ? 8.103 7.926 -7.028 1.00 94.00 97 ALA A C 1
ATOM 773 O O . ALA A 1 97 ? 7.586 8.639 -6.165 1.00 94.00 97 ALA A O 1
ATOM 774 N N . PHE A 1 98 ? 7.593 7.778 -8.244 1.00 95.00 98 PHE A N 1
ATOM 775 C CA . PHE A 1 98 ? 6.364 8.393 -8.711 1.00 95.00 98 PHE A CA 1
ATOM 776 C C . PHE A 1 98 ? 5.522 7.360 -9.449 1.00 95.00 98 PHE A C 1
ATOM 778 O O . PHE A 1 98 ? 6.049 6.469 -10.108 1.00 95.00 98 PHE A O 1
ATOM 785 N N . LEU A 1 99 ? 4.208 7.495 -9.365 1.00 95.44 99 LEU A N 1
ATOM 786 C CA . LEU A 1 99 ? 3.244 6.583 -9.961 1.00 95.44 99 LEU A CA 1
ATOM 787 C C . LEU A 1 99 ? 2.485 7.267 -11.096 1.00 95.44 99 LEU A C 1
ATOM 789 O O . LEU A 1 99 ? 2.125 8.439 -10.974 1.00 95.44 99 LEU A O 1
ATOM 793 N N . SER A 1 100 ? 2.227 6.546 -12.185 1.00 95.56 100 SER A N 1
ATOM 794 C CA . SER A 1 100 ? 1.484 7.073 -13.327 1.00 95.56 100 SER A CA 1
ATOM 795 C C . SER A 1 100 ? 0.082 7.533 -12.932 1.00 95.56 100 SER A C 1
ATOM 797 O O . SER A 1 100 ? -0.615 6.869 -12.167 1.00 95.56 100 SER A O 1
ATOM 799 N N . GLU A 1 101 ? -0.354 8.659 -13.502 1.00 92.38 101 GLU A N 1
ATOM 800 C CA . GLU A 1 101 ? -1.726 9.168 -13.366 1.00 92.38 101 GLU A CA 1
ATOM 801 C C . GLU A 1 101 ? -2.764 8.140 -13.828 1.00 92.38 101 GLU A C 1
ATOM 803 O O . GLU A 1 101 ? -3.806 7.954 -13.199 1.00 92.38 101 GLU A O 1
ATOM 808 N N . ASN A 1 102 ? -2.457 7.472 -14.937 1.00 93.50 102 ASN A N 1
ATOM 809 C CA . ASN A 1 102 ? -3.362 6.543 -15.582 1.00 93.50 102 ASN A CA 1
ATOM 810 C C . ASN A 1 102 ? -3.137 5.115 -15.090 1.00 93.50 102 ASN A C 1
ATOM 812 O O . ASN A 1 102 ? -2.010 4.689 -14.822 1.00 93.50 102 ASN A O 1
ATOM 816 N N . ILE A 1 103 ? -4.246 4.383 -15.055 1.00 93.31 103 ILE A N 1
ATOM 817 C CA . ILE A 1 103 ? -4.300 2.932 -14.948 1.00 93.31 103 ILE A CA 1
ATOM 818 C C . ILE A 1 103 ? -4.761 2.442 -16.315 1.00 93.31 103 ILE A C 1
ATOM 820 O O . ILE A 1 103 ? -5.789 2.903 -16.814 1.00 93.31 103 ILE A O 1
ATOM 824 N N . TYR A 1 104 ? -3.991 1.551 -16.924 1.00 93.38 104 TYR A N 1
ATOM 825 C CA . TYR A 1 104 ? -4.264 1.045 -18.262 1.00 93.38 104 TYR A CA 1
ATOM 826 C C . TYR A 1 104 ? -4.930 -0.320 -18.139 1.00 93.38 104 TYR A C 1
ATOM 828 O O . TYR A 1 104 ? -4.379 -1.217 -17.510 1.00 93.38 104 TYR A O 1
ATOM 836 N N . GLU A 1 105 ? -6.141 -0.464 -18.667 1.00 93.56 105 GLU A N 1
ATOM 837 C CA . GLU A 1 105 ? -6.847 -1.747 -18.690 1.00 93.56 105 GLU A CA 1
ATOM 838 C C . GLU A 1 105 ? -6.446 -2.525 -19.945 1.00 93.56 105 GLU A C 1
ATOM 840 O O . GLU A 1 105 ? -6.483 -1.977 -21.047 1.00 93.56 105 GLU A O 1
ATOM 845 N N . ASN A 1 106 ? -6.074 -3.792 -19.775 1.00 92.94 106 ASN A N 1
ATOM 846 C CA . ASN A 1 106 ? -5.686 -4.679 -20.867 1.00 92.94 106 ASN A CA 1
ATOM 847 C C . ASN A 1 106 ? -6.855 -5.585 -21.278 1.00 92.94 106 ASN A C 1
ATOM 849 O O . ASN A 1 106 ? -7.737 -5.902 -20.473 1.00 92.94 106 ASN A O 1
ATOM 853 N N . ASP A 1 107 ? -6.821 -6.079 -22.517 1.00 91.12 107 ASP A N 1
ATOM 854 C CA . ASP A 1 107 ? -7.869 -6.942 -23.087 1.00 91.12 107 ASP A CA 1
ATOM 855 C C . ASP A 1 107 ? -8.068 -8.265 -22.316 1.00 91.12 107 ASP A C 1
ATOM 857 O O . ASP A 1 107 ? -9.136 -8.876 -22.366 1.00 91.12 107 ASP A O 1
ATOM 861 N N . ASP A 1 108 ? -7.055 -8.713 -21.571 1.00 90.62 108 ASP A N 1
ATOM 862 C CA . ASP A 1 108 ? -7.078 -9.935 -20.758 1.00 90.62 108 ASP A CA 1
ATOM 863 C C . ASP A 1 108 ? -7.644 -9.730 -19.334 1.00 90.62 108 ASP A C 1
ATOM 865 O O . ASP A 1 108 ? -7.667 -10.659 -18.511 1.00 90.62 108 ASP A O 1
ATOM 869 N N . GLY A 1 109 ? -8.118 -8.514 -19.037 1.00 88.69 109 GLY A N 1
ATOM 870 C CA . GLY A 1 109 ? -8.668 -8.116 -17.743 1.00 88.69 109 GLY A CA 1
ATOM 871 C C . GLY A 1 109 ? -7.611 -7.839 -16.671 1.00 88.69 109 GLY A C 1
ATOM 872 O O . GLY A 1 109 ? -7.953 -7.745 -15.485 1.00 88.69 109 GLY A O 1
ATOM 873 N N . THR A 1 110 ? -6.336 -7.750 -17.052 1.00 94.94 110 THR A N 1
ATOM 874 C CA . THR A 1 110 ? -5.281 -7.198 -16.198 1.00 94.94 110 THR A CA 1
ATOM 875 C C . THR A 1 110 ? -5.257 -5.678 -16.297 1.00 94.94 110 THR A C 1
ATOM 877 O O . THR A 1 110 ? -5.866 -5.077 -17.183 1.00 94.94 110 THR A O 1
ATOM 880 N N . VAL A 1 111 ? -4.588 -5.045 -15.341 1.00 95.88 111 VAL A N 1
ATOM 881 C CA . VAL A 1 111 ? -4.349 -3.606 -15.359 1.00 95.88 111 VAL A CA 1
ATOM 882 C C . VAL A 1 111 ? -2.869 -3.322 -15.198 1.00 95.88 111 VAL A C 1
ATOM 884 O O . VAL A 1 111 ? -2.196 -3.953 -14.382 1.00 95.88 111 VAL A O 1
ATOM 887 N N . THR A 1 112 ? -2.386 -2.343 -15.943 1.00 96.12 112 THR A N 1
ATOM 888 C CA . THR A 1 112 ? -0.994 -1.921 -15.963 1.00 96.12 112 THR A CA 1
ATOM 889 C C . THR A 1 112 ? -0.859 -0.538 -15.345 1.00 96.12 112 THR A C 1
ATOM 891 O O . THR A 1 112 ? -1.646 0.376 -15.610 1.00 96.12 112 THR A O 1
ATOM 894 N N . MET A 1 113 ? 0.159 -0.378 -14.508 1.00 96.38 113 MET A N 1
ATOM 895 C CA . MET A 1 113 ? 0.592 0.910 -13.979 1.00 96.38 113 MET A CA 1
ATOM 896 C C . MET A 1 113 ? 2.093 1.070 -14.168 1.00 96.38 113 MET A C 1
ATOM 898 O O . MET A 1 113 ? 2.834 0.088 -14.148 1.00 96.38 113 MET A O 1
ATOM 902 N N . TYR A 1 114 ? 2.536 2.316 -14.305 1.00 96.12 114 TYR A N 1
ATOM 903 C CA . TYR A 1 114 ? 3.945 2.639 -14.473 1.00 96.12 114 TYR A CA 1
ATOM 904 C C . TYR A 1 114 ? 4.466 3.371 -13.248 1.00 96.12 114 TYR A C 1
ATOM 906 O O . TYR A 1 114 ? 3.793 4.229 -12.677 1.00 96.12 114 TYR A O 1
ATOM 914 N N . ILE A 1 115 ? 5.693 3.050 -12.872 1.00 96.06 115 ILE A N 1
ATOM 915 C CA . ILE A 1 115 ? 6.447 3.736 -11.835 1.00 96.06 115 ILE A CA 1
ATOM 916 C C . ILE A 1 115 ? 7.616 4.434 -12.503 1.00 96.06 115 ILE A C 1
ATOM 918 O O . ILE A 1 115 ? 8.334 3.825 -13.290 1.00 96.06 115 ILE A O 1
ATOM 922 N N . GLN A 1 116 ? 7.821 5.692 -12.150 1.00 95.69 116 GLN A N 1
ATOM 923 C CA . GLN A 1 116 ? 9.010 6.454 -12.485 1.00 95.69 116 GLN A CA 1
ATOM 924 C C . GLN A 1 116 ? 9.877 6.575 -11.235 1.00 95.69 116 GLN A C 1
ATOM 926 O O . GLN A 1 116 ? 9.428 7.044 -10.192 1.00 95.69 116 GLN A O 1
ATOM 931 N N . LEU A 1 117 ? 11.131 6.167 -11.345 1.00 94.69 117 LEU A N 1
ATOM 932 C CA . LEU A 1 117 ? 12.175 6.397 -10.361 1.00 94.69 117 LEU A CA 1
ATOM 933 C C . LEU A 1 117 ? 13.057 7.515 -10.908 1.00 94.69 117 LEU A C 1
ATOM 935 O O . LEU A 1 117 ? 13.722 7.333 -11.927 1.00 94.69 117 LEU A O 1
ATOM 939 N N . GLN A 1 118 ? 13.067 8.664 -10.238 1.00 94.38 118 GLN A N 1
ATOM 940 C CA . GLN A 1 118 ? 13.823 9.839 -10.669 1.00 94.38 118 GLN A CA 1
ATOM 941 C C . GLN A 1 118 ? 14.974 10.149 -9.707 1.00 94.38 118 GLN A C 1
ATOM 943 O O . GLN A 1 118 ? 14.762 10.258 -8.497 1.00 94.38 118 GLN A O 1
ATOM 948 N N . SER A 1 119 ? 16.177 10.344 -10.251 1.00 93.62 119 SER A N 1
ATOM 949 C CA . SER A 1 119 ? 17.369 10.806 -9.531 1.00 93.62 119 SER A CA 1
ATOM 950 C C . SER A 1 119 ? 18.098 11.860 -10.369 1.00 93.62 119 SER A C 1
ATOM 952 O O . SER A 1 119 ? 18.863 11.539 -11.276 1.00 93.62 119 SER A O 1
ATOM 954 N N . GLY A 1 120 ? 17.861 13.142 -10.075 1.00 89.50 120 GLY A N 1
ATOM 955 C CA . GLY A 1 120 ? 18.378 14.240 -10.897 1.00 89.50 120 GLY A CA 1
ATOM 956 C C . GLY A 1 120 ? 17.788 14.196 -12.310 1.00 89.50 120 GLY A C 1
ATOM 957 O O . GLY A 1 120 ? 16.567 14.265 -12.465 1.00 89.50 120 GLY A O 1
ATOM 958 N N . ASP A 1 121 ? 18.655 14.055 -13.313 1.00 86.81 121 ASP A N 1
ATOM 959 C CA . ASP A 1 121 ? 18.266 13.941 -14.726 1.00 86.81 121 ASP A CA 1
ATOM 960 C C . ASP A 1 121 ? 18.005 12.485 -15.162 1.00 86.81 121 ASP A C 1
ATOM 962 O O . ASP A 1 121 ? 17.493 12.244 -16.258 1.00 86.81 121 ASP A O 1
ATOM 966 N N . GLU A 1 122 ? 18.325 11.502 -14.313 1.00 90.12 122 GLU A N 1
ATOM 967 C CA . GLU A 1 122 ? 18.117 10.085 -14.608 1.00 90.12 122 GLU A CA 1
ATOM 968 C C . GLU A 1 122 ? 16.695 9.649 -14.249 1.00 90.12 122 GLU A C 1
ATOM 970 O O . GLU A 1 122 ? 16.205 9.896 -13.143 1.00 90.12 122 GLU A O 1
ATOM 975 N N . ASN A 1 123 ? 16.047 8.958 -15.192 1.00 92.25 123 ASN A N 1
ATOM 976 C CA . ASN A 1 123 ? 14.733 8.353 -15.014 1.00 92.25 123 ASN A CA 1
ATOM 977 C C . ASN A 1 123 ? 14.788 6.869 -15.374 1.00 92.25 123 ASN A C 1
ATOM 979 O O . ASN A 1 123 ? 15.159 6.504 -16.493 1.00 92.25 123 ASN A O 1
ATOM 983 N N . ILE A 1 124 ? 14.371 6.032 -14.431 1.00 93.94 124 ILE A N 1
ATOM 984 C CA . ILE A 1 124 ? 14.151 4.601 -14.632 1.00 93.94 124 ILE A CA 1
ATOM 985 C C . ILE A 1 124 ? 12.651 4.364 -14.545 1.00 93.94 124 ILE A C 1
ATOM 987 O O . ILE A 1 124 ? 12.005 4.827 -13.605 1.00 93.94 124 ILE A O 1
ATOM 991 N N . TYR A 1 125 ? 12.100 3.631 -15.504 1.00 95.12 125 TYR A N 1
ATOM 992 C CA . TYR A 1 125 ? 10.688 3.279 -15.492 1.00 95.12 125 TYR A CA 1
ATOM 993 C C . TYR A 1 125 ? 10.506 1.797 -15.209 1.00 95.12 125 TYR A C 1
ATOM 995 O O . TYR A 1 125 ? 11.283 0.958 -15.654 1.00 95.12 125 TYR A O 1
ATOM 1003 N N . MET A 1 126 ? 9.460 1.478 -14.464 1.00 95.00 126 MET A N 1
ATOM 1004 C CA . MET A 1 126 ? 9.045 0.113 -14.183 1.00 95.00 126 MET A CA 1
ATOM 1005 C C . MET A 1 126 ? 7.571 -0.030 -14.524 1.00 95.00 126 MET A C 1
ATOM 1007 O O . MET A 1 126 ? 6.765 0.843 -14.208 1.00 95.00 126 MET A O 1
ATOM 1011 N N . VAL A 1 127 ? 7.227 -1.136 -15.166 1.00 95.75 127 VAL A N 1
ATOM 1012 C CA . VAL A 1 127 ? 5.853 -1.527 -15.449 1.00 95.75 127 VAL A CA 1
ATOM 1013 C C . VAL A 1 127 ? 5.408 -2.547 -14.409 1.00 95.75 127 VAL A C 1
ATOM 1015 O O . VAL A 1 127 ? 6.177 -3.427 -14.025 1.00 95.75 127 VAL A O 1
ATOM 1018 N N . ILE A 1 128 ? 4.177 -2.412 -13.923 1.00 96.56 128 ILE A N 1
ATOM 1019 C CA . ILE A 1 128 ? 3.546 -3.370 -13.019 1.00 96.56 128 ILE A CA 1
ATOM 1020 C C . ILE A 1 128 ? 2.202 -3.781 -13.596 1.00 96.56 128 ILE A C 1
ATOM 1022 O O . ILE A 1 128 ? 1.302 -2.953 -13.741 1.00 96.56 128 ILE A O 1
ATOM 1026 N N . ASN A 1 129 ? 2.058 -5.081 -13.839 1.00 96.62 129 ASN A N 1
ATOM 1027 C CA . ASN A 1 129 ? 0.810 -5.706 -14.239 1.00 96.62 129 ASN A CA 1
ATOM 1028 C C . ASN A 1 129 ? 0.134 -6.324 -13.017 1.00 96.62 129 ASN A C 1
ATOM 1030 O O . ASN A 1 129 ? 0.737 -7.052 -12.221 1.00 96.62 129 ASN A O 1
ATOM 1034 N N . MET A 1 130 ? -1.154 -6.048 -12.875 1.00 96.88 130 MET A N 1
ATOM 1035 C CA . MET A 1 130 ? -1.981 -6.529 -11.782 1.00 96.88 130 MET A CA 1
ATOM 1036 C C . MET A 1 130 ? -3.210 -7.245 -12.310 1.00 96.88 130 MET A C 1
ATOM 1038 O O . MET A 1 130 ? -3.810 -6.855 -13.308 1.00 96.88 130 MET A O 1
ATOM 1042 N N . LYS A 1 131 ? -3.655 -8.257 -11.571 1.00 96.19 131 LYS A N 1
ATOM 1043 C CA . LYS A 1 131 ? -4.927 -8.928 -11.820 1.00 96.19 131 LYS A CA 1
ATOM 1044 C C . LYS A 1 131 ? -5.793 -8.889 -10.580 1.00 96.19 131 LYS A C 1
ATOM 1046 O O . LYS A 1 131 ? -5.315 -9.053 -9.456 1.00 96.19 131 LYS A O 1
ATOM 1051 N N . LYS A 1 132 ? -7.093 -8.697 -10.779 1.00 93.31 132 LYS A N 1
ATOM 1052 C CA . LYS A 1 132 ? -8.056 -8.773 -9.685 1.00 93.31 132 LYS A CA 1
ATOM 1053 C C . LYS A 1 132 ? -8.231 -10.234 -9.274 1.00 93.31 132 LYS A C 1
ATOM 1055 O O . LYS A 1 132 ? -8.714 -11.047 -10.060 1.00 93.31 132 LYS A O 1
ATOM 1060 N N . GLN A 1 133 ? -7.856 -10.565 -8.041 1.00 90.38 133 GLN A N 1
ATOM 1061 C CA . GLN A 1 133 ? -8.046 -11.889 -7.450 1.00 90.38 133 GLN A CA 1
ATOM 1062 C C . GLN A 1 133 ? -8.902 -11.781 -6.183 1.00 90.38 133 GLN A C 1
ATOM 1064 O O . GLN A 1 133 ? -8.527 -11.173 -5.178 1.00 90.38 133 GLN A O 1
ATOM 1069 N N . GLY A 1 134 ? -10.102 -12.365 -6.228 1.00 88.19 134 GLY A N 1
ATOM 1070 C CA . GLY A 1 134 ? -11.065 -12.281 -5.132 1.00 88.19 134 GLY A CA 1
ATOM 1071 C C . GLY A 1 134 ? -11.504 -10.838 -4.856 1.00 88.19 134 GLY A C 1
ATOM 1072 O O . GLY A 1 134 ? -12.217 -10.234 -5.654 1.00 88.19 134 GLY A O 1
ATOM 1073 N N . LYS A 1 135 ? -11.117 -10.299 -3.692 1.00 83.88 135 LYS A N 1
ATOM 1074 C CA . LYS A 1 135 ? -11.537 -8.965 -3.221 1.00 83.88 135 LYS A CA 1
ATOM 1075 C C . LYS A 1 135 ? -10.519 -7.852 -3.489 1.00 83.88 135 LYS A C 1
ATOM 1077 O O . LYS A 1 135 ? -10.819 -6.712 -3.152 1.00 83.88 135 LYS A O 1
ATOM 1082 N N . GLY A 1 136 ? -9.352 -8.154 -4.057 1.00 91.00 136 GLY A N 1
ATOM 1083 C CA . GLY A 1 136 ? -8.285 -7.170 -4.241 1.00 91.00 136 GLY A CA 1
ATOM 1084 C C . GLY A 1 136 ? -7.469 -7.380 -5.509 1.00 91.00 136 GLY A C 1
ATOM 1085 O O . GLY A 1 136 ? -7.669 -8.352 -6.238 1.00 91.00 136 GLY A O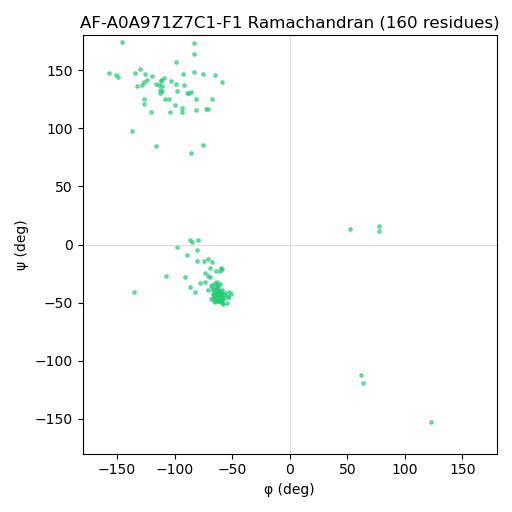 1
ATOM 1086 N N . TRP A 1 137 ? -6.566 -6.443 -5.770 1.00 95.44 137 TRP A N 1
ATOM 1087 C CA . TRP A 1 137 ? -5.547 -6.562 -6.803 1.00 95.44 137 TRP A CA 1
ATOM 1088 C C . TRP A 1 137 ? -4.353 -7.344 -6.278 1.00 95.44 137 TRP A C 1
ATOM 1090 O O . TRP A 1 137 ? -4.027 -7.292 -5.092 1.00 95.44 137 TRP A O 1
ATOM 1100 N N . GLN A 1 138 ? -3.705 -8.065 -7.180 1.00 94.38 138 GLN A N 1
ATOM 1101 C CA . GLN A 1 138 ? -2.429 -8.713 -6.938 1.00 94.38 138 GLN A CA 1
ATOM 1102 C C . GLN A 1 138 ? -1.503 -8.397 -8.098 1.00 94.38 138 GLN A C 1
ATOM 1104 O O . GLN A 1 138 ? -1.930 -8.461 -9.253 1.00 94.38 138 GLN A O 1
ATOM 1109 N N . VAL A 1 139 ? -0.255 -8.064 -7.780 1.00 95.31 139 VAL A N 1
ATOM 1110 C CA . VAL A 1 139 ? 0.810 -7.947 -8.775 1.00 95.31 139 VAL A CA 1
ATOM 1111 C C . VAL A 1 139 ? 1.086 -9.339 -9.328 1.00 95.31 139 VAL A C 1
ATOM 1113 O O . VAL A 1 139 ? 1.292 -10.280 -8.565 1.00 95.31 139 VAL A O 1
ATOM 1116 N N . ILE A 1 140 ? 1.019 -9.470 -10.649 1.00 95.69 140 ILE A N 1
ATOM 1117 C CA . ILE A 1 140 ? 1.273 -10.732 -11.356 1.00 95.69 140 ILE A CA 1
ATOM 1118 C C . ILE A 1 140 ? 2.601 -10.702 -12.106 1.00 95.69 140 ILE A C 1
ATOM 1120 O O . ILE A 1 140 ? 3.210 -11.748 -12.298 1.00 95.69 140 ILE A O 1
ATOM 1124 N N . GLU A 1 141 ? 3.048 -9.516 -12.505 1.00 94.62 141 GLU A N 1
ATOM 1125 C CA . GLU A 1 141 ? 4.272 -9.311 -13.265 1.00 94.62 141 GLU A CA 1
ATOM 1126 C C . GLU A 1 141 ? 4.765 -7.880 -13.048 1.00 94.62 141 GLU A C 1
ATOM 1128 O O . GLU A 1 141 ? 3.977 -6.954 -12.825 1.00 94.62 141 GLU A O 1
ATOM 1133 N N . HIS A 1 142 ? 6.081 -7.717 -13.076 1.00 95.00 142 HIS A N 1
ATOM 1134 C CA . HIS A 1 142 ? 6.753 -6.434 -12.986 1.00 95.00 142 HIS A CA 1
ATOM 1135 C C . HIS A 1 142 ? 8.056 -6.492 -13.782 1.00 95.00 142 HIS A C 1
ATOM 1137 O O . HIS A 1 142 ? 8.740 -7.515 -13.784 1.00 95.00 142 HIS A O 1
ATOM 1143 N N . GLU A 1 143 ? 8.422 -5.391 -14.427 1.00 94.69 143 GLU A N 1
ATOM 1144 C CA . GLU A 1 143 ? 9.643 -5.316 -15.227 1.00 94.69 143 GLU A CA 1
ATOM 1145 C C . GLU A 1 143 ? 10.191 -3.884 -15.253 1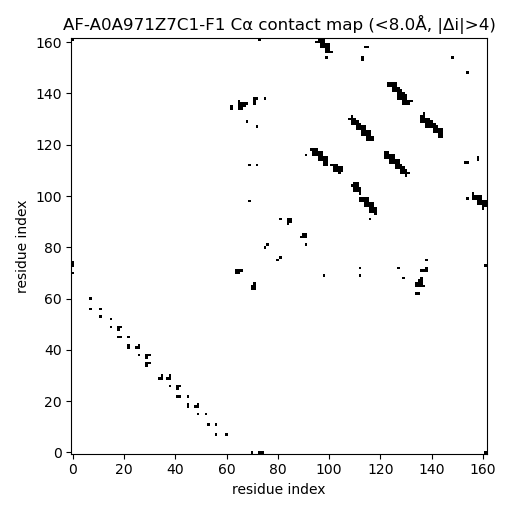.00 94.69 143 GLU A C 1
ATOM 1147 O O . GLU A 1 143 ? 9.432 -2.916 -15.232 1.00 94.69 143 GLU A O 1
ATOM 1152 N N . ILE A 1 144 ? 11.519 -3.739 -15.291 1.00 94.31 144 ILE A N 1
ATOM 1153 C CA . ILE A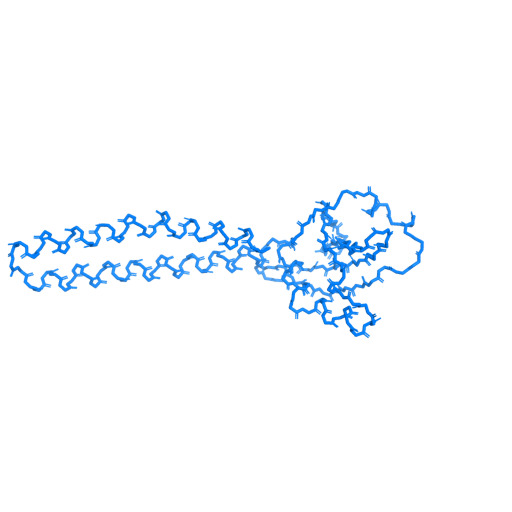 1 144 ? 12.160 -2.446 -15.561 1.00 94.31 144 ILE A CA 1
ATOM 1154 C C . ILE A 1 144 ? 12.162 -2.249 -17.070 1.00 94.31 144 ILE A C 1
ATOM 1156 O O . ILE A 1 144 ? 12.704 -3.077 -17.797 1.00 94.31 144 ILE A O 1
ATOM 1160 N N . ILE A 1 145 ? 11.607 -1.136 -17.531 1.00 93.69 145 ILE A N 1
ATOM 1161 C CA . ILE A 1 145 ? 11.601 -0.796 -18.948 1.00 93.69 145 ILE A CA 1
ATOM 1162 C C . ILE A 1 145 ? 13.027 -0.428 -19.351 1.00 93.69 145 ILE A C 1
ATOM 1164 O O . ILE A 1 145 ? 13.593 0.554 -18.871 1.00 93.69 145 ILE A O 1
ATOM 1168 N N . THR A 1 146 ? 13.600 -1.221 -20.250 1.00 87.62 146 THR A N 1
ATOM 1169 C CA . THR A 1 146 ? 14.905 -0.963 -20.863 1.00 87.62 146 THR A CA 1
ATOM 1170 C C . THR A 1 146 ? 14.726 -0.680 -22.349 1.00 87.62 146 THR A C 1
ATOM 1172 O O . THR A 1 146 ? 13.994 -1.410 -23.012 1.00 87.62 146 THR A O 1
ATOM 1175 N N . GLY A 1 147 ? 15.419 0.324 -22.891 1.00 84.12 147 GLY A N 1
ATOM 1176 C CA . GLY A 1 147 ? 15.366 0.657 -24.319 1.00 84.12 147 GLY A CA 1
ATOM 1177 C C . GLY A 1 147 ? 14.937 2.097 -24.576 1.00 84.12 147 GLY A C 1
ATOM 1178 O O . GLY A 1 147 ? 15.189 2.975 -23.751 1.00 84.12 147 GLY A O 1
ATOM 1179 N N . ASP A 1 148 ? 14.329 2.337 -25.737 1.00 85.88 148 ASP A N 1
ATOM 1180 C CA . ASP A 1 148 ? 13.829 3.657 -26.114 1.00 85.88 148 ASP A CA 1
ATOM 1181 C C . ASP A 1 148 ? 12.455 3.917 -25.478 1.00 85.88 148 ASP A C 1
ATOM 1183 O O . ASP A 1 148 ? 11.465 3.250 -25.778 1.00 85.88 148 ASP A O 1
ATOM 1187 N N . TYR A 1 149 ? 12.387 4.909 -24.591 1.00 86.56 149 TYR A N 1
ATOM 1188 C CA . TYR A 1 149 ? 11.145 5.306 -23.929 1.00 86.56 149 TYR A CA 1
ATOM 1189 C C . TYR A 1 149 ? 10.125 5.934 -24.890 1.00 86.56 149 TYR A C 1
ATOM 1191 O O . TYR A 1 149 ? 8.948 6.030 -24.545 1.00 86.56 149 TYR A O 1
ATOM 1199 N N . GLU A 1 150 ? 10.534 6.338 -26.096 1.00 86.69 150 GLU A N 1
ATOM 1200 C CA . GLU A 1 150 ? 9.623 6.864 -27.116 1.00 86.69 150 GLU A CA 1
ATOM 1201 C C . GLU A 1 150 ? 8.604 5.824 -27.604 1.00 86.69 150 GLU A C 1
ATOM 1203 O O . GLU A 1 150 ? 7.519 6.205 -28.055 1.00 86.69 150 GLU A O 1
ATOM 1208 N N . GLU A 1 151 ? 8.909 4.530 -27.451 1.00 89.06 151 GLU A N 1
ATOM 1209 C CA . GLU A 1 151 ? 7.997 3.422 -27.762 1.00 89.06 151 GLU A CA 1
ATOM 1210 C C . GLU A 1 151 ? 6.832 3.305 -26.764 1.00 89.06 151 GLU A C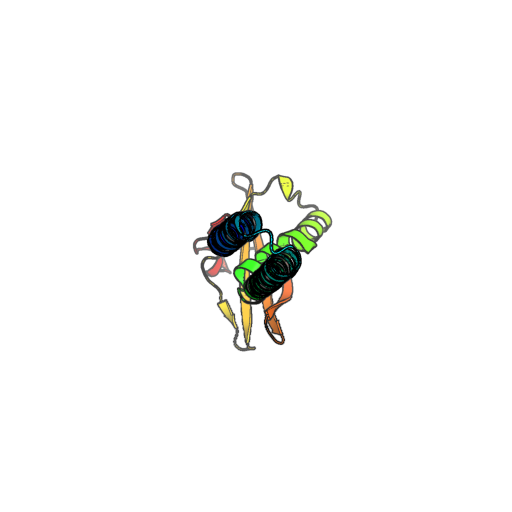 1
ATOM 1212 O O . GLU A 1 151 ? 5.847 2.626 -27.049 1.00 89.06 151 GLU A O 1
ATOM 1217 N N . TYR A 1 152 ? 6.903 4.013 -25.631 1.00 88.94 152 TYR A N 1
ATOM 1218 C CA . TYR A 1 152 ? 5.925 3.955 -24.548 1.00 88.94 152 TYR A CA 1
ATOM 1219 C C . TYR A 1 152 ? 5.224 5.314 -24.378 1.00 88.94 152 TYR A C 1
ATOM 1221 O O . TYR A 1 152 ? 5.627 6.143 -23.548 1.00 88.94 152 TYR A O 1
ATOM 1229 N N . PRO A 1 153 ? 4.159 5.605 -25.153 1.00 88.50 153 PRO A N 1
ATOM 1230 C CA . PRO A 1 153 ? 3.421 6.865 -25.041 1.00 88.50 153 PRO A CA 1
ATOM 1231 C C . PRO A 1 153 ? 2.827 7.099 -23.640 1.00 88.50 153 PRO A C 1
ATOM 1233 O O . PRO A 1 153 ? 2.551 8.243 -23.267 1.00 88.50 153 PRO A O 1
ATOM 1236 N N . GLU A 1 154 ? 2.657 6.041 -22.849 1.00 89.25 154 GLU A N 1
ATOM 1237 C CA . GLU A 1 154 ? 2.204 6.064 -21.460 1.00 89.25 154 GLU A CA 1
ATOM 1238 C C . GLU A 1 154 ? 3.181 6.809 -20.544 1.00 89.25 154 GLU A C 1
ATOM 1240 O O . GLU A 1 154 ? 2.741 7.484 -19.610 1.00 89.25 154 GLU A O 1
ATOM 1245 N N . LEU A 1 155 ? 4.486 6.756 -20.840 1.00 90.50 155 LEU A N 1
ATOM 1246 C CA . LEU A 1 155 ? 5.537 7.424 -20.063 1.00 90.50 155 LEU A CA 1
ATOM 1247 C C . LEU A 1 155 ? 5.563 8.943 -20.283 1.00 90.50 155 LEU A C 1
ATOM 1249 O O . LEU A 1 155 ? 6.149 9.675 -19.493 1.00 90.50 155 LEU A O 1
ATOM 1253 N N . LYS A 1 156 ? 4.881 9.447 -21.320 1.00 88.81 156 LYS A N 1
ATOM 1254 C CA . LYS A 1 156 ? 4.734 10.892 -21.581 1.00 88.81 156 LYS A CA 1
ATOM 1255 C C . LYS A 1 156 ? 3.635 11.540 -20.730 1.00 8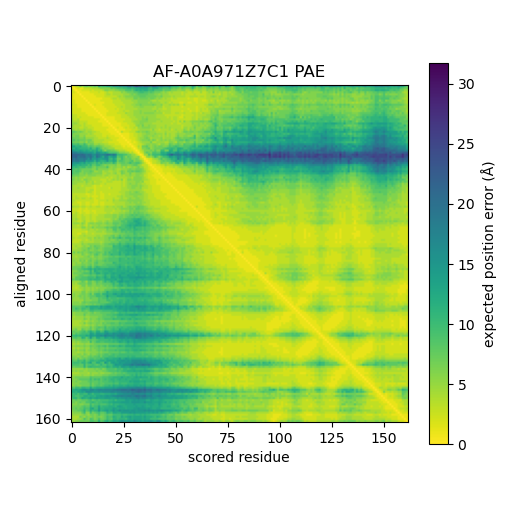8.81 156 LYS A C 1
ATOM 1257 O O . LYS A 1 156 ? 3.403 12.748 -20.827 1.00 88.81 156 LYS A O 1
ATOM 1262 N N . LYS A 1 157 ? 2.896 10.745 -19.950 1.00 91.50 157 LYS A N 1
ATOM 1263 C CA . LYS A 1 157 ? 1.841 11.219 -19.043 1.00 91.50 157 LYS A CA 1
ATOM 1264 C C . LYS A 1 157 ? 2.430 11.685 -17.712 1.00 91.50 157 LYS A C 1
ATOM 1266 O O . LYS A 1 157 ? 3.626 11.585 -17.469 1.00 91.50 157 LYS A O 1
ATOM 1271 N N . ARG A 1 158 ? 1.582 12.265 -16.859 1.00 93.19 158 ARG A N 1
ATOM 1272 C CA . ARG A 1 158 ? 2.016 12.763 -15.552 1.00 93.19 158 ARG A CA 1
ATOM 1273 C C . ARG A 1 158 ? 2.231 11.609 -14.581 1.00 93.19 158 ARG A C 1
ATOM 1275 O O . ARG A 1 158 ? 1.490 10.626 -14.592 1.00 93.19 158 ARG A O 1
ATOM 1282 N N . PHE A 1 159 ? 3.210 11.801 -13.708 1.00 95.00 159 PHE A N 1
ATOM 1283 C CA . PHE A 1 159 ? 3.491 10.932 -12.579 1.00 95.00 159 PHE A CA 1
ATOM 1284 C C . PHE A 1 159 ? 3.357 11.727 -11.278 1.00 95.00 159 PHE A C 1
ATOM 1286 O O . PHE A 1 159 ? 3.670 12.920 -11.227 1.00 95.00 159 PHE A O 1
ATOM 1293 N N . TYR A 1 160 ? 2.870 11.069 -10.231 1.00 93.00 160 TYR A N 1
ATOM 1294 C CA . TYR A 1 160 ? 2.630 11.665 -8.920 1.00 93.00 160 TYR A CA 1
ATOM 1295 C C . TYR A 1 160 ? 3.519 11.023 -7.858 1.00 93.00 160 TYR A C 1
ATOM 1297 O O . TYR A 1 160 ? 3.670 9.803 -7.869 1.00 93.00 160 TYR A O 1
ATOM 1305 N N . PRO A 1 161 ? 4.096 11.813 -6.937 1.00 92.00 161 PRO A N 1
ATOM 1306 C CA . PRO A 1 161 ? 4.957 11.279 -5.886 1.00 92.00 161 PRO A CA 1
ATOM 1307 C C . PRO A 1 161 ? 4.163 10.369 -4.942 1.00 92.00 161 PRO A C 1
ATOM 1309 O O . PRO A 1 161 ? 2.988 10.639 -4.673 1.00 92.00 161 PRO A O 1
ATOM 1312 N N . ILE A 1 162 ? 4.816 9.323 -4.427 1.00 88.12 162 ILE A N 1
ATOM 1313 C CA . ILE A 1 162 ? 4.228 8.324 -3.512 1.00 88.12 162 ILE A CA 1
ATOM 1314 C C . ILE A 1 162 ? 4.988 8.191 -2.187 1.00 88.12 162 ILE A C 1
ATOM 1316 O O . ILE A 1 162 ? 6.225 8.380 -2.174 1.00 88.12 162 ILE A O 1
#

Mean predicted aligned error: 6.44 Å

Secondary structure (DSSP, 8-state):
-HHHHHHHHHHHHHHHHHHHHHHHHHHHHHHHTT-HHHHHHHHHHHHHHHHHHHHHHHHHHHHHHHH-HHHHHHHHIIIIIHHHHHHTT--GGGPEEEEES--EEPTTSEEEEEEEEEETTEEEEEEEEEEEETTEEEEEEEEEE-S-GGG-GGGGS-EEE-

Foldseek 3Di:
DVVLVVVLVVVLCVVLVVLVVVLVVLLVVVVVVVPVVVNVVSNVVSVVVNVVVVVVSVVVSVLVCFADPVSQVVVCCVPPVCVVCVVVVHPLVQWFKWKAPDWDADPVRKIKIKIWTDHPPDTKIKIWIWHDDDSGIDTPDMDTDDDDCVVPVSVVGDIGTD

Nearest PDB structures (foldseek):
  5kph-assembly1_A  TM=6.852E-01  e=2.674E-02  synthetic construct
  4r80-assembly2_B  TM=5.807E-01  e=9.889E-02  synthetic construct
  6d63-assembly3_E  TM=5.091E-01  e=2.142E-01  Pseudomonas sp. ADP
  6w3w-assembly1_A  TM=5.836E-01  e=1.005E+00  synthetic construct
  4bum-assembly1_X-2  TM=5.055E-01  e=5.981E+00  Danio rerio

Solvent-accessible surface area (backbone atoms only — not comparable to full-atom values): 9052 Å² total; per-residue (Å²): 98,71,63,60,52,52,52,52,51,51,52,50,49,67,60,46,48,62,52,51,52,49,39,53,52,51,44,57,54,36,60,75,68,69,42,65,71,59,38,54,54,50,49,51,53,43,48,51,53,51,51,53,51,52,52,50,53,53,51,50,52,55,46,51,38,33,54,37,63,71,49,40,51,54,48,41,38,74,76,46,45,51,61,54,36,45,75,73,72,39,71,59,88,68,36,50,51,22,38,43,76,61,76,45,78,44,97,86,67,33,37,38,40,42,36,40,34,38,43,90,91,46,75,48,40,32,45,37,34,29,36,76,56,96,82,23,53,40,82,77,46,72,47,71,68,79,82,71,66,84,81,40,72,74,74,76,52,63,66,42,80,106

pLDDT: mean 90.02, std 5.57, range [66.69, 96.88]